Protein AF-A0A7Y8K2C9-F1 (afdb_monomer_lite)

Structure (mmCIF, N/CA/C/O backbone):
data_AF-A0A7Y8K2C9-F1
#
_entry.id   AF-A0A7Y8K2C9-F1
#
loop_
_atom_site.group_PDB
_atom_site.id
_atom_site.type_symbol
_atom_site.label_atom_id
_atom_site.label_alt_id
_atom_site.label_comp_id
_atom_site.label_asym_id
_atom_site.label_entity_id
_atom_site.label_seq_id
_atom_site.pdbx_PDB_ins_code
_atom_site.Cartn_x
_atom_site.Cartn_y
_atom_site.Cartn_z
_atom_site.occupancy
_atom_site.B_iso_or_equiv
_atom_site.auth_seq_id
_atom_site.auth_comp_id
_atom_site.auth_asym_id
_atom_site.auth_atom_id
_atom_site.pdbx_PDB_model_num
ATOM 1 N N . MET A 1 1 ? -0.497 9.301 -1.792 1.00 84.75 1 MET A N 1
ATOM 2 C CA . MET A 1 1 ? -1.073 8.063 -1.241 1.00 84.75 1 MET A CA 1
ATOM 3 C C . MET A 1 1 ? -2.552 8.290 -0.995 1.00 84.75 1 MET A C 1
ATOM 5 O O . MET A 1 1 ? -2.892 9.382 -0.547 1.00 84.75 1 MET A O 1
ATOM 9 N N . THR A 1 2 ? -3.398 7.305 -1.290 1.00 91.25 2 THR A N 1
ATOM 10 C CA . THR A 1 2 ? -4.837 7.324 -0.973 1.00 91.25 2 THR A CA 1
ATOM 11 C C . THR A 1 2 ? -5.220 6.086 -0.164 1.00 91.25 2 THR A C 1
ATOM 13 O O . THR A 1 2 ? -4.570 5.045 -0.277 1.00 91.25 2 THR A O 1
ATOM 16 N N . LEU A 1 3 ? -6.239 6.230 0.688 1.00 91.88 3 LEU A N 1
ATOM 17 C CA . LEU A 1 3 ? -6.934 5.130 1.358 1.00 91.88 3 LEU A CA 1
ATOM 18 C C . LEU A 1 3 ? -8.400 5.204 0.955 1.00 91.88 3 LEU A C 1
ATOM 20 O O . LEU A 1 3 ? -9.100 6.139 1.348 1.00 91.88 3 LEU A O 1
ATOM 24 N N . ASP A 1 4 ? -8.856 4.197 0.231 1.00 94.50 4 ASP A N 1
ATOM 25 C CA . ASP A 1 4 ? -10.211 4.099 -0.285 1.00 94.50 4 ASP A CA 1
ATOM 26 C C . ASP A 1 4 ? -10.893 2.890 0.361 1.00 94.50 4 ASP A C 1
ATOM 28 O O . ASP A 1 4 ? -10.387 1.767 0.321 1.00 94.50 4 ASP A O 1
ATOM 32 N N . ARG A 1 5 ? -12.030 3.114 1.028 1.00 93.69 5 ARG A N 1
ATOM 33 C CA . ARG A 1 5 ? -12.755 2.036 1.709 1.00 93.69 5 ARG A CA 1
ATOM 34 C C . ARG A 1 5 ? -13.647 1.292 0.718 1.00 93.69 5 ARG A C 1
ATOM 36 O O . ARG A 1 5 ? -14.621 1.850 0.219 1.00 93.69 5 ARG A O 1
ATOM 43 N N . GLU A 1 6 ? -13.361 0.013 0.503 1.00 93.50 6 GLU A N 1
ATOM 44 C CA . GLU A 1 6 ? -14.103 -0.900 -0.371 1.00 93.50 6 GLU A CA 1
ATOM 45 C C . GLU A 1 6 ? -14.855 -1.930 0.490 1.00 93.50 6 GLU A C 1
ATOM 47 O O . GLU A 1 6 ? -14.465 -3.088 0.633 1.00 93.50 6 GLU A O 1
ATOM 52 N N . GLY A 1 7 ? -15.938 -1.488 1.134 1.00 91.81 7 GLY A N 1
ATOM 53 C CA . GLY A 1 7 ? -16.699 -2.321 2.070 1.00 91.81 7 GLY A CA 1
ATOM 54 C C . GLY A 1 7 ? -15.936 -2.586 3.374 1.00 91.81 7 GLY A C 1
ATOM 55 O O . GLY A 1 7 ? -15.728 -1.669 4.178 1.00 91.81 7 GLY A O 1
ATOM 56 N N . GLU A 1 8 ? -15.561 -3.847 3.603 1.00 91.31 8 GLU A N 1
ATOM 57 C CA . GLU A 1 8 ? -14.818 -4.293 4.797 1.00 91.31 8 GLU A CA 1
ATOM 58 C C . GLU A 1 8 ? -13.294 -4.212 4.636 1.00 91.31 8 GLU A C 1
ATOM 60 O O . GLU A 1 8 ? -12.562 -4.340 5.617 1.00 91.31 8 GLU A O 1
ATOM 65 N N . VAL A 1 9 ? -12.809 -3.974 3.416 1.00 96.62 9 VAL A N 1
ATOM 66 C CA . VAL A 1 9 ? -11.382 -3.822 3.125 1.00 96.62 9 VAL A CA 1
ATOM 67 C C . VAL A 1 9 ? -11.053 -2.395 2.709 1.00 96.62 9 VAL A C 1
ATOM 69 O O . VAL A 1 9 ? -11.911 -1.616 2.294 1.00 96.62 9 VAL A O 1
ATOM 72 N N . TRP A 1 10 ? -9.779 -2.058 2.825 1.00 97.25 10 TRP A N 1
ATOM 73 C CA . TRP A 1 10 ? -9.198 -0.819 2.347 1.00 97.25 10 TRP A CA 1
ATOM 74 C C . TRP A 1 10 ? -8.337 -1.107 1.131 1.00 97.25 10 TRP A C 1
ATOM 76 O O . TRP A 1 10 ? -7.470 -1.980 1.190 1.00 97.25 10 TRP A O 1
ATOM 86 N N . ARG A 1 11 ? -8.543 -0.342 0.061 1.00 96.94 11 ARG A N 1
ATOM 87 C CA . ARG A 1 11 ? -7.573 -0.195 -1.018 1.00 96.94 11 ARG A CA 1
ATOM 88 C C . ARG A 1 11 ? -6.635 0.946 -0.668 1.00 96.94 11 ARG A C 1
ATOM 90 O O . ARG A 1 11 ? -7.067 2.050 -0.343 1.00 96.94 11 ARG A O 1
ATOM 97 N N . VAL A 1 12 ? -5.345 0.666 -0.729 1.00 94.88 12 VAL A N 1
ATOM 98 C CA . VAL A 1 12 ? -4.287 1.632 -0.480 1.00 94.88 12 VAL A CA 1
ATOM 99 C C . VAL A 1 12 ? -3.482 1.795 -1.756 1.00 94.88 12 VAL A C 1
ATOM 101 O O . VAL A 1 12 ? -2.939 0.817 -2.273 1.00 94.88 12 VAL A O 1
ATOM 104 N N . THR A 1 13 ? -3.394 3.030 -2.241 1.00 94.00 13 THR A N 1
ATOM 105 C CA . THR A 1 13 ? -2.636 3.363 -3.450 1.00 94.00 13 THR A CA 1
ATOM 106 C C . THR A 1 13 ? -1.445 4.234 -3.086 1.00 94.00 13 THR A C 1
ATOM 108 O O . THR A 1 13 ? -1.592 5.333 -2.535 1.00 94.00 13 THR A O 1
ATOM 111 N N . PHE A 1 14 ? -0.250 3.764 -3.419 1.00 90.62 14 PHE A N 1
ATOM 112 C CA . PHE A 1 14 ? 1.006 4.481 -3.250 1.00 90.62 14 PHE A CA 1
ATOM 113 C C . PHE A 1 14 ? 1.498 4.960 -4.605 1.00 90.62 14 PHE A C 1
ATOM 115 O O . PHE A 1 14 ? 1.502 4.207 -5.568 1.00 90.62 14 PHE A O 1
ATOM 122 N N . ARG A 1 15 ? 1.948 6.212 -4.661 1.00 87.12 15 ARG A N 1
ATOM 123 C CA . ARG A 1 15 ? 2.703 6.743 -5.794 1.00 87.12 15 ARG A CA 1
ATOM 124 C C . ARG A 1 15 ? 4.118 6.988 -5.291 1.00 87.12 15 ARG A C 1
ATOM 126 O O . ARG A 1 15 ? 4.299 7.828 -4.409 1.00 87.12 15 ARG A O 1
ATOM 133 N N . ALA A 1 16 ? 5.061 6.190 -5.776 1.00 75.94 16 ALA A N 1
ATOM 134 C CA . ALA A 1 16 ? 6.460 6.205 -5.376 1.00 75.94 16 ALA A CA 1
ATOM 135 C C . ALA A 1 16 ? 7.301 6.893 -6.460 1.00 75.94 16 ALA A C 1
ATOM 137 O O . ALA A 1 16 ? 7.075 6.697 -7.654 1.00 75.94 16 ALA A O 1
ATOM 138 N N . GLY A 1 17 ? 8.267 7.705 -6.036 1.00 65.75 17 GLY A N 1
ATOM 139 C CA . GLY A 1 17 ? 9.307 8.270 -6.896 1.00 65.75 17 GLY A CA 1
ATOM 140 C C . GLY A 1 17 ? 10.683 7.764 -6.469 1.00 65.75 17 GLY A C 1
ATOM 141 O O . GLY A 1 17 ? 10.847 7.228 -5.369 1.00 65.75 17 GLY A O 1
ATOM 142 N N . GLY A 1 18 ? 11.678 7.911 -7.342 1.00 57.44 18 GLY A N 1
ATOM 143 C CA . GLY A 1 18 ? 13.077 7.748 -6.949 1.00 57.44 18 GLY A CA 1
ATOM 144 C C . GLY A 1 18 ? 13.517 8.857 -5.984 1.00 57.44 18 GLY A C 1
ATOM 145 O O . GLY A 1 18 ? 13.084 10.004 -6.090 1.00 57.44 18 GLY A O 1
ATOM 146 N N . VAL A 1 19 ? 14.399 8.535 -5.035 1.00 56.41 19 VAL A N 1
ATOM 147 C CA . VAL A 1 19 ? 14.977 9.522 -4.106 1.00 56.41 19 VAL A CA 1
ATOM 148 C C . VAL A 1 19 ? 15.872 10.509 -4.883 1.00 56.41 19 VAL A C 1
ATOM 150 O O . VAL A 1 19 ? 16.691 10.063 -5.690 1.00 56.41 19 VAL A O 1
ATOM 153 N N . PRO A 1 20 ? 15.793 11.835 -4.621 1.00 49.81 20 PRO A N 1
ATOM 154 C CA . PRO A 1 20 ? 15.105 12.475 -3.498 1.00 49.81 20 PRO A CA 1
ATOM 155 C C . PRO A 1 20 ? 13.617 12.772 -3.731 1.00 49.81 20 PRO A C 1
ATOM 157 O O . PRO A 1 20 ? 13.221 13.397 -4.714 1.00 49.81 20 PRO A O 1
ATOM 160 N N . ASN A 1 21 ? 12.806 12.404 -2.736 1.00 46.97 21 ASN A N 1
ATOM 161 C CA . ASN A 1 21 ? 11.387 12.734 -2.657 1.00 46.97 21 ASN A CA 1
ATOM 162 C C . ASN A 1 21 ? 11.215 14.216 -2.275 1.00 46.97 21 ASN A C 1
ATOM 164 O O . ASN A 1 21 ? 11.513 14.618 -1.150 1.00 46.97 21 ASN A O 1
ATOM 168 N N . GLY A 1 22 ? 10.739 15.037 -3.212 1.00 43.16 22 GLY A N 1
ATOM 169 C CA . GLY A 1 22 ? 10.341 16.428 -2.997 1.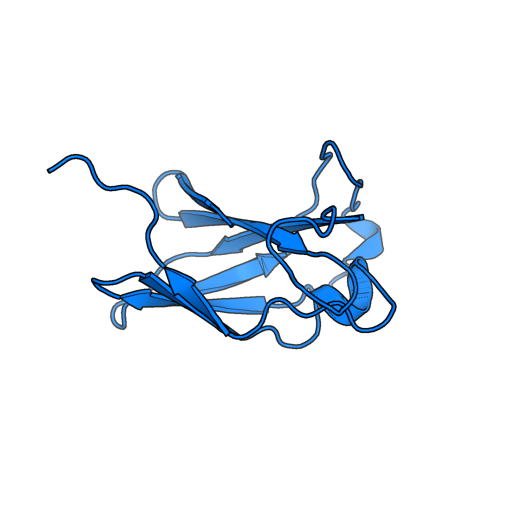00 43.16 22 GLY A CA 1
ATOM 170 C C . GLY A 1 22 ? 8.997 16.730 -3.673 1.00 43.16 22 GLY A C 1
ATOM 171 O O . GLY A 1 22 ? 8.524 15.931 -4.476 1.00 43.16 22 GLY A O 1
ATOM 172 N N . PRO A 1 23 ? 8.370 17.891 -3.407 1.00 38.97 23 PRO A N 1
ATOM 173 C CA . PRO A 1 23 ? 7.059 18.258 -3.967 1.00 38.97 23 PRO A CA 1
ATOM 174 C C . PRO A 1 23 ? 7.039 18.406 -5.502 1.00 38.97 23 PRO A C 1
ATOM 176 O O . PRO A 1 23 ? 5.974 18.601 -6.079 1.00 38.97 23 PRO A O 1
ATOM 179 N N . ALA A 1 24 ? 8.205 18.327 -6.152 1.00 42.31 24 ALA A N 1
ATOM 180 C CA . ALA A 1 24 ? 8.381 18.392 -7.600 1.00 42.31 24 ALA A CA 1
ATOM 181 C C . ALA A 1 24 ? 8.939 17.090 -8.211 1.00 42.31 24 ALA A C 1
ATOM 183 O O . ALA A 1 24 ? 9.195 17.057 -9.413 1.00 42.31 24 ALA A O 1
ATOM 184 N N . THR A 1 25 ? 9.148 16.033 -7.418 1.00 50.12 25 THR A N 1
ATOM 185 C CA . THR A 1 25 ? 9.606 14.738 -7.938 1.00 50.12 25 THR A CA 1
ATOM 186 C C . THR A 1 25 ? 8.408 14.005 -8.532 1.00 50.12 25 THR A C 1
ATOM 188 O O . THR A 1 25 ? 7.419 13.768 -7.836 1.00 50.12 25 THR A O 1
ATOM 191 N N . ALA A 1 26 ? 8.473 13.685 -9.826 1.00 52.69 26 ALA A N 1
ATOM 192 C CA . ALA A 1 26 ? 7.461 12.859 -10.467 1.00 52.69 26 ALA A CA 1
ATOM 193 C C . ALA A 1 26 ? 7.444 11.483 -9.790 1.00 52.69 26 ALA A C 1
ATOM 195 O O . ALA A 1 26 ? 8.491 10.897 -9.523 1.00 52.69 26 ALA A O 1
ATOM 196 N N . ALA A 1 27 ? 6.252 10.992 -9.462 1.00 66.25 27 ALA A N 1
ATOM 197 C CA . ALA A 1 27 ? 6.118 9.591 -9.115 1.00 66.25 27 ALA A CA 1
ATOM 198 C C . ALA A 1 27 ? 6.288 8.788 -10.404 1.00 66.25 27 ALA A C 1
ATOM 200 O O . ALA A 1 27 ? 5.517 8.977 -11.344 1.00 66.25 27 ALA A O 1
ATOM 201 N N . ASP A 1 28 ? 7.287 7.916 -10.436 1.00 75.31 28 ASP A N 1
ATOM 202 C CA . ASP A 1 28 ? 7.590 7.077 -11.597 1.00 75.31 28 ASP A CA 1
ATOM 203 C C . ASP A 1 28 ? 6.900 5.705 -11.494 1.00 75.31 28 ASP A C 1
ATOM 205 O O . ASP A 1 28 ? 6.969 4.899 -12.419 1.00 75.31 28 ASP A O 1
ATOM 209 N N . CYS A 1 29 ? 6.240 5.422 -10.364 1.00 84.94 29 CYS A N 1
ATOM 210 C CA . CYS A 1 29 ? 5.623 4.134 -10.080 1.00 84.94 29 CYS A CA 1
ATOM 211 C C . CYS A 1 29 ? 4.386 4.257 -9.181 1.00 84.94 29 CYS A C 1
ATOM 213 O O . CYS A 1 29 ? 4.309 5.105 -8.287 1.00 84.94 29 CYS A O 1
ATOM 215 N N . GLU A 1 30 ? 3.432 3.358 -9.387 1.00 90.75 30 GLU A N 1
ATOM 216 C CA . GLU A 1 30 ? 2.276 3.124 -8.536 1.00 90.75 30 GLU A CA 1
ATOM 217 C C . GLU A 1 30 ? 2.336 1.719 -7.915 1.00 90.75 30 GLU A C 1
ATOM 219 O O . GLU A 1 30 ? 2.833 0.764 -8.517 1.00 90.75 30 GLU A O 1
ATOM 224 N N . LEU A 1 31 ? 1.812 1.593 -6.695 1.00 92.81 31 LEU A N 1
ATOM 225 C CA . LEU A 1 31 ? 1.521 0.322 -6.040 1.00 92.81 31 LEU A CA 1
ATOM 226 C C . LEU A 1 31 ? 0.104 0.359 -5.490 1.00 92.81 31 LEU A C 1
ATOM 228 O O . LEU A 1 31 ? -0.287 1.334 -4.848 1.00 92.81 31 LEU A O 1
ATOM 232 N N . GLN A 1 32 ? -0.633 -0.730 -5.680 1.00 95.25 32 GLN A N 1
ATOM 233 C CA . GLN A 1 32 ? -1.950 -0.915 -5.087 1.00 95.25 32 GLN A CA 1
ATOM 234 C C . GLN A 1 32 ? -1.951 -2.145 -4.189 1.00 95.25 32 GLN A C 1
ATOM 236 O O . GLN A 1 32 ? -1.502 -3.225 -4.579 1.00 95.25 32 GLN A O 1
ATOM 241 N N . ALA A 1 33 ? -2.469 -1.980 -2.978 1.00 96.44 33 ALA A N 1
ATOM 242 C CA . ALA A 1 33 ? -2.578 -3.045 -1.996 1.00 96.44 33 ALA A CA 1
ATOM 243 C C . ALA A 1 33 ? -3.955 -3.027 -1.329 1.00 96.44 33 ALA A C 1
ATOM 245 O O . ALA A 1 33 ? -4.574 -1.973 -1.197 1.00 96.44 33 ALA A O 1
ATOM 246 N N . VAL A 1 34 ? -4.441 -4.195 -0.913 1.00 97.06 34 VAL A N 1
ATOM 247 C CA . VAL A 1 34 ? -5.755 -4.348 -0.278 1.00 97.06 34 VAL A CA 1
ATOM 248 C C . VAL A 1 34 ? -5.630 -5.132 1.022 1.00 97.06 34 VAL A C 1
ATOM 250 O O . VAL A 1 34 ? -4.933 -6.146 1.077 1.00 97.06 34 VAL A O 1
ATOM 253 N N . GLY A 1 35 ? -6.311 -4.678 2.073 1.00 97.12 35 GLY A N 1
ATOM 254 C CA . GLY A 1 35 ? -6.343 -5.375 3.359 1.00 97.12 35 GLY A CA 1
ATOM 255 C C . GLY A 1 35 ? -7.476 -4.915 4.268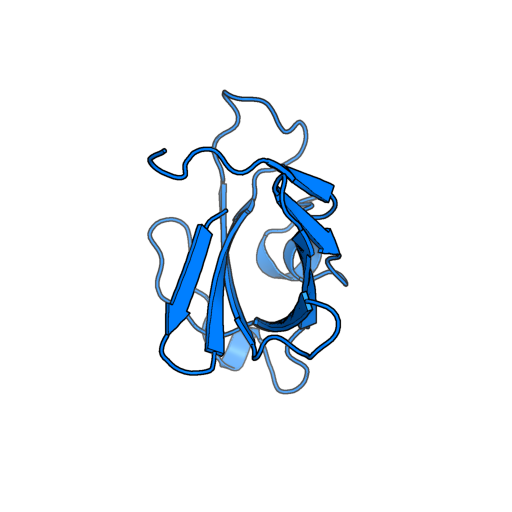 1.00 97.12 35 GLY A C 1
ATOM 256 O O . GLY A 1 35 ? -8.005 -3.817 4.118 1.00 97.12 35 GLY A O 1
ATOM 257 N N . SER A 1 36 ? -7.855 -5.760 5.224 1.00 96.44 36 SER A N 1
ATOM 258 C CA . SER A 1 36 ? -8.753 -5.383 6.319 1.00 96.44 36 SER A CA 1
ATOM 259 C C . SER A 1 36 ? -7.999 -4.577 7.377 1.00 96.44 36 SER A C 1
ATOM 261 O O . SER A 1 36 ? -6.826 -4.849 7.637 1.00 96.44 36 SER A O 1
ATOM 263 N N . GLN A 1 37 ? -8.686 -3.625 8.009 1.00 96.81 37 GLN A N 1
ATOM 264 C CA . GLN A 1 37 ? -8.191 -2.942 9.206 1.00 96.81 37 GLN A CA 1
ATOM 265 C C . GLN A 1 37 ? -8.532 -3.772 10.444 1.00 96.81 37 GLN A C 1
ATOM 267 O O . GLN A 1 37 ? -9.669 -4.228 10.581 1.00 96.81 37 GLN A O 1
ATOM 272 N N . ASP A 1 38 ? -7.561 -3.973 11.327 1.00 95.81 38 ASP A N 1
ATOM 273 C CA . ASP A 1 38 ? -7.760 -4.659 12.601 1.00 95.81 38 ASP A CA 1
ATOM 274 C C . ASP A 1 38 ? -8.214 -3.707 13.726 1.00 95.81 38 ASP A C 1
ATOM 276 O O . ASP A 1 38 ? -8.438 -2.511 13.526 1.00 95.81 38 ASP A O 1
ATOM 280 N N . SER A 1 39 ? -8.383 -4.255 14.933 1.00 94.62 39 SER A N 1
ATOM 281 C CA . SER A 1 39 ? -8.785 -3.495 16.123 1.00 94.62 39 SER A CA 1
ATOM 282 C C . SER A 1 39 ? -7.707 -2.550 16.666 1.00 94.62 39 SER A C 1
ATOM 284 O O . SER A 1 39 ? -7.995 -1.789 17.585 1.00 94.62 39 SER A O 1
ATOM 286 N N . GLU A 1 40 ? -6.478 -2.621 16.151 1.00 94.25 40 GLU A N 1
ATOM 287 C CA . GLU A 1 40 ? -5.348 -1.757 16.516 1.00 94.25 40 GLU A CA 1
ATOM 288 C C . GLU A 1 40 ? -5.101 -0.665 15.459 1.00 94.25 40 GLU A C 1
ATOM 290 O O . GLU A 1 40 ? -4.042 -0.032 15.439 1.00 94.25 40 GLU A O 1
ATOM 295 N N . ASP A 1 41 ? -6.080 -0.444 14.575 1.00 95.25 41 ASP A N 1
ATOM 296 C CA . ASP A 1 41 ? -6.024 0.495 13.459 1.00 95.25 41 ASP A CA 1
ATOM 297 C C . ASP A 1 41 ? -4.900 0.200 12.451 1.00 95.25 41 ASP A C 1
ATOM 299 O O . ASP A 1 41 ? -4.415 1.099 11.758 1.00 95.25 41 ASP A O 1
ATOM 303 N N . VAL A 1 42 ? -4.485 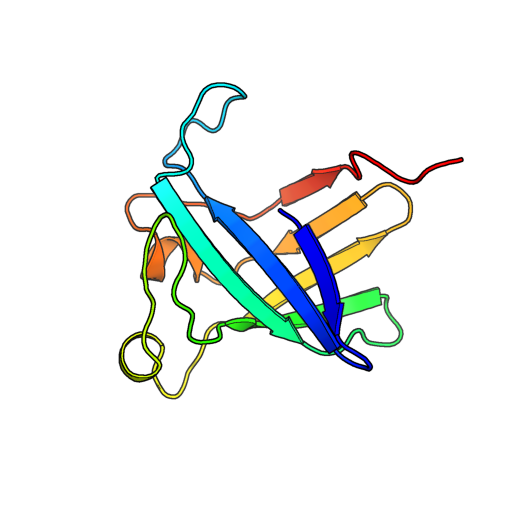-1.065 12.326 1.00 97.00 42 VAL A N 1
ATOM 304 C CA . VAL A 1 42 ? -3.492 -1.501 11.340 1.00 97.00 42 VAL A CA 1
ATOM 305 C C . VAL A 1 42 ? -4.175 -2.206 10.173 1.00 97.00 42 VAL A C 1
ATOM 307 O O . VAL A 1 42 ? -4.954 -3.142 10.333 1.00 97.00 42 VAL A O 1
ATOM 310 N N . ILE A 1 43 ? -3.856 -1.761 8.960 1.00 97.38 43 ILE A N 1
ATOM 311 C CA . ILE A 1 43 ? -4.234 -2.417 7.711 1.00 97.38 43 ILE A CA 1
ATOM 312 C C . ILE A 1 43 ? -3.028 -3.223 7.232 1.00 97.38 43 ILE A C 1
ATOM 314 O O . ILE A 1 43 ? -2.009 -2.658 6.830 1.00 97.38 43 ILE A O 1
ATOM 318 N N . ALA A 1 44 ? -3.148 -4.549 7.245 1.00 96.19 44 ALA A N 1
ATOM 319 C CA . ALA A 1 44 ? -2.190 -5.441 6.599 1.00 96.19 44 ALA A CA 1
ATOM 320 C C . ALA A 1 44 ? -2.542 -5.563 5.106 1.00 96.19 44 ALA A C 1
ATOM 322 O O . ALA A 1 44 ? -3.241 -6.491 4.694 1.00 96.19 44 ALA A O 1
ATOM 323 N N . ALA A 1 45 ? -2.108 -4.591 4.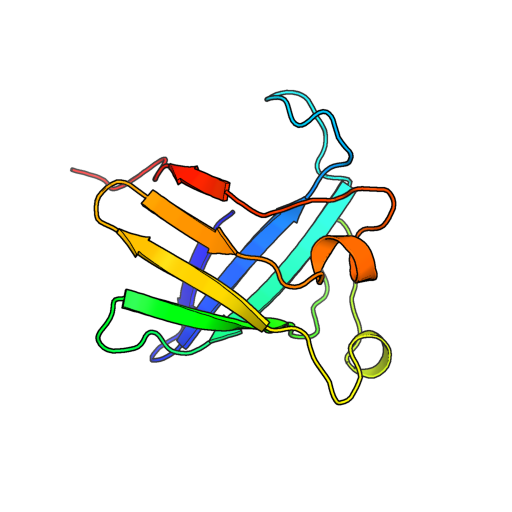300 1.00 96.75 45 ALA A N 1
ATOM 324 C CA . ALA A 1 45 ? -2.474 -4.493 2.892 1.00 96.75 45 ALA A CA 1
ATOM 325 C C . ALA A 1 45 ? -1.544 -5.345 2.020 1.00 96.75 45 ALA A C 1
ATOM 327 O O . ALA A 1 45 ? -0.339 -5.112 1.955 1.00 96.75 45 ALA A O 1
ATOM 328 N N . ARG A 1 46 ? -2.098 -6.334 1.320 1.00 95.88 46 ARG A N 1
ATOM 329 C CA . ARG A 1 46 ? -1.351 -7.186 0.390 1.00 95.88 46 ARG A CA 1
ATOM 330 C C . ARG A 1 46 ? -1.385 -6.590 -1.008 1.00 95.88 46 ARG A C 1
ATOM 332 O O . ARG A 1 46 ? -2.450 -6.169 -1.453 1.00 95.88 46 ARG A O 1
ATOM 339 N N . LEU A 1 47 ? -0.246 -6.581 -1.699 1.00 95.06 47 LEU A N 1
ATOM 340 C CA . LEU A 1 47 ? -0.176 -6.090 -3.075 1.00 95.06 47 LEU A CA 1
ATOM 341 C C . LEU A 1 47 ? -1.147 -6.867 -3.985 1.00 95.06 47 LEU A C 1
ATOM 343 O O . LEU A 1 47 ? -1.217 -8.097 -3.916 1.00 95.06 47 LEU A O 1
ATOM 347 N N . VAL A 1 48 ? -1.879 -6.149 -4.834 1.00 95.56 48 VAL A N 1
ATOM 348 C CA . VAL A 1 48 ? -2.833 -6.715 -5.797 1.00 95.56 48 VAL A CA 1
ATOM 349 C C . VAL A 1 48 ? -2.454 -6.315 -7.222 1.00 95.56 48 VAL A C 1
ATOM 351 O O . VAL A 1 48 ? -1.842 -5.264 -7.413 1.00 95.56 48 VAL A O 1
ATOM 354 N N . PRO A 1 49 ? -2.800 -7.129 -8.234 1.00 95.38 49 PRO A N 1
ATOM 355 C CA . PRO A 1 49 ? -2.596 -6.738 -9.621 1.00 95.38 49 PRO A CA 1
ATOM 356 C C . PRO A 1 49 ? -3.469 -5.534 -9.978 1.00 95.38 49 PRO A C 1
ATOM 358 O O . PRO A 1 49 ? -4.601 -5.415 -9.499 1.00 95.38 49 PRO A O 1
ATOM 361 N N . PHE A 1 50 ? -2.948 -4.659 -10.832 1.00 94.44 50 PHE A N 1
ATOM 362 C CA . PHE A 1 50 ? -3.653 -3.465 -11.288 1.00 94.44 50 PHE A CA 1
ATOM 363 C C . PHE A 1 50 ? -3.093 -2.960 -12.625 1.00 94.44 50 PHE A C 1
ATOM 365 O O . PHE A 1 50 ? -1.938 -3.221 -12.972 1.00 94.44 50 PHE A O 1
ATOM 372 N N . GLU A 1 51 ? -3.918 -2.194 -13.336 1.00 93.75 51 GLU A N 1
ATOM 373 C CA . GLU A 1 51 ? -3.539 -1.390 -14.499 1.00 93.75 51 GLU A CA 1
ATOM 374 C C . GLU A 1 51 ? -3.681 0.085 -14.109 1.00 93.75 51 GLU A C 1
ATOM 376 O O . GLU A 1 51 ? -4.796 0.582 -13.941 1.00 93.75 51 GLU A O 1
ATOM 381 N N . GLY A 1 52 ? -2.556 0.762 -13.877 1.00 87.50 52 GLY A N 1
ATOM 382 C CA . GLY A 1 52 ? -2.515 2.168 -13.479 1.00 87.50 52 GLY A CA 1
ATOM 383 C C . GLY A 1 52 ? -1.942 3.060 -14.577 1.00 87.50 52 GLY A C 1
ATOM 384 O O . GLY A 1 52 ? -1.449 2.594 -15.602 1.00 87.50 52 GLY A O 1
ATOM 385 N N . GLU A 1 53 ? -1.975 4.372 -14.344 1.00 86.12 53 GLU A N 1
ATOM 386 C CA . GLU A 1 53 ? -1.467 5.367 -15.301 1.00 86.12 53 GLU A CA 1
ATOM 387 C C . GLU A 1 53 ? 0.065 5.322 -15.457 1.00 86.12 53 GLU A C 1
ATOM 389 O O . GLU A 1 53 ? 0.583 5.666 -16.517 1.00 86.12 53 GLU A O 1
ATOM 394 N N . LEU A 1 54 ? 0.785 4.923 -14.400 1.00 85.19 54 LEU A N 1
ATOM 395 C CA . LEU A 1 54 ? 2.255 4.940 -14.338 1.00 85.19 54 LEU A CA 1
ATOM 396 C C . LEU A 1 54 ? 2.883 3.587 -14.702 1.00 85.19 54 LEU A C 1
ATOM 398 O O . LEU A 1 54 ? 3.940 3.535 -15.326 1.00 85.19 54 LEU A O 1
ATOM 402 N N . ASN A 1 55 ? 2.238 2.489 -14.316 1.00 87.00 55 ASN A N 1
ATOM 403 C CA . ASN A 1 55 ? 2.707 1.125 -14.528 1.00 87.00 55 ASN A CA 1
ATOM 404 C C . ASN A 1 55 ? 1.541 0.134 -14.419 1.00 87.00 55 ASN A C 1
ATOM 406 O O . ASN A 1 55 ? 0.454 0.444 -13.935 1.00 87.00 55 ASN A O 1
ATOM 410 N N . THR A 1 56 ? 1.793 -1.087 -14.875 1.00 90.56 56 THR A N 1
ATOM 411 C CA . THR A 1 56 ? 0.902 -2.237 -14.713 1.00 90.56 56 THR A CA 1
ATOM 412 C C . THR A 1 56 ? 1.665 -3.317 -13.962 1.00 90.56 56 THR A C 1
ATOM 414 O O . THR A 1 56 ? 2.832 -3.562 -14.270 1.00 90.56 56 THR A O 1
ATOM 417 N N . ILE A 1 57 ? 1.016 -3.957 -12.991 1.00 91.31 57 ILE A N 1
ATOM 418 C CA . ILE A 1 57 ? 1.558 -5.124 -12.289 1.00 91.31 57 ILE A CA 1
ATOM 419 C C . ILE A 1 57 ? 0.572 -6.271 -12.473 1.00 91.31 57 ILE A C 1
ATOM 421 O O . ILE A 1 57 ? -0.565 -6.203 -12.000 1.00 91.31 57 ILE A O 1
ATOM 425 N N . ALA A 1 58 ? 0.999 -7.337 -13.150 1.00 92.38 58 ALA A N 1
ATOM 426 C CA . ALA A 1 58 ? 0.182 -8.526 -13.326 1.00 92.38 58 ALA A CA 1
ATOM 427 C C . ALA A 1 58 ? 0.326 -9.473 -12.127 1.00 92.38 58 ALA A C 1
ATOM 429 O O . ALA A 1 58 ? 1.328 -9.477 -11.411 1.00 92.38 58 ALA A O 1
ATOM 430 N N . ALA A 1 59 ? -0.657 -10.356 -11.932 1.00 91.81 59 ALA A N 1
ATOM 431 C CA . ALA A 1 59 ? -0.624 -11.335 -10.841 1.00 91.81 59 ALA A CA 1
ATOM 432 C C . ALA A 1 59 ? 0.629 -12.237 -10.893 1.00 91.81 59 ALA A C 1
ATOM 434 O O . ALA A 1 59 ? 1.154 -12.634 -9.853 1.00 91.81 59 ALA A O 1
ATOM 435 N N . GLY A 1 60 ? 1.129 -12.522 -12.103 1.00 89.56 60 GLY A N 1
ATOM 436 C CA . GLY A 1 60 ? 2.356 -13.291 -12.316 1.00 89.56 60 GLY A CA 1
ATOM 437 C C . GLY A 1 60 ? 3.623 -12.593 -11.811 1.00 89.56 60 GLY A C 1
ATOM 438 O O . GLY A 1 60 ? 4.525 -13.277 -11.336 1.00 89.56 60 GLY A O 1
ATOM 439 N N . ASP A 1 61 ? 3.670 -11.258 -11.844 1.00 88.50 61 ASP A N 1
ATOM 440 C CA . ASP A 1 61 ? 4.825 -10.474 -11.382 1.00 88.50 61 ASP A CA 1
ATOM 441 C C . ASP A 1 61 ? 4.906 -10.446 -9.848 1.00 88.50 61 ASP A C 1
ATOM 443 O O . ASP A 1 61 ? 5.988 -10.478 -9.248 1.00 88.50 61 ASP A O 1
ATOM 447 N N . ILE A 1 62 ? 3.737 -10.429 -9.199 1.00 91.69 62 ILE A N 1
ATOM 448 C CA . ILE A 1 62 ? 3.606 -10.468 -7.739 1.00 91.69 62 ILE A CA 1
ATOM 449 C C . ILE A 1 62 ? 4.045 -11.837 -7.208 1.00 91.69 62 ILE A C 1
ATOM 451 O O . ILE A 1 62 ? 4.873 -11.923 -6.292 1.00 91.69 62 ILE A O 1
ATOM 455 N N . GLY A 1 63 ? 3.536 -12.904 -7.825 1.00 89.69 63 GLY A N 1
ATOM 456 C CA . GLY A 1 63 ? 3.759 -14.279 -7.389 1.00 89.69 63 GLY A CA 1
ATOM 457 C C . GLY A 1 63 ? 2.946 -14.657 -6.144 1.00 89.69 63 GLY A C 1
ATOM 458 O O . GLY A 1 63 ? 2.136 -13.880 -5.640 1.00 89.69 63 GLY A O 1
ATOM 459 N N . ALA A 1 64 ? 3.151 -15.883 -5.653 1.00 86.69 64 ALA A N 1
ATOM 460 C CA . ALA A 1 64 ? 2.406 -16.425 -4.510 1.00 86.69 64 ALA A CA 1
ATOM 461 C C . ALA A 1 64 ? 2.715 -15.692 -3.190 1.00 86.69 64 ALA A C 1
ATOM 463 O O . ALA A 1 64 ? 1.831 -15.518 -2.351 1.00 86.69 64 ALA A O 1
ATOM 464 N N . ASP A 1 65 ? 3.947 -15.205 -3.045 1.00 87.12 65 ASP A N 1
ATOM 465 C CA . ASP A 1 65 ? 4.420 -14.476 -1.870 1.00 87.12 65 ASP A CA 1
ATOM 466 C C . ASP A 1 65 ? 4.302 -12.965 -2.095 1.00 87.12 65 ASP A C 1
ATOM 468 O O . ASP A 1 65 ? 5.292 -12.233 -2.193 1.00 87.12 65 ASP A O 1
ATOM 472 N N . ALA A 1 66 ? 3.060 -12.499 -2.230 1.00 88.56 66 ALA A N 1
ATOM 473 C CA . ALA A 1 66 ? 2.764 -11.082 -2.390 1.00 88.56 66 ALA A CA 1
ATOM 474 C C . ALA A 1 66 ? 3.215 -10.296 -1.144 1.00 88.56 66 ALA A C 1
ATOM 476 O O . ALA A 1 66 ? 2.754 -10.627 -0.043 1.00 88.56 66 ALA A O 1
ATOM 477 N N . PRO A 1 67 ? 4.055 -9.251 -1.283 1.00 90.69 67 PRO A N 1
ATOM 478 C CA . PRO A 1 67 ? 4.448 -8.420 -0.153 1.00 90.69 67 PRO A CA 1
ATOM 479 C C . PRO A 1 67 ? 3.245 -7.802 0.559 1.00 90.69 67 PRO A C 1
ATOM 481 O O . PRO A 1 67 ? 2.214 -7.504 -0.054 1.00 90.69 67 PRO A O 1
ATOM 484 N N . VAL A 1 68 ? 3.398 -7.622 1.868 1.00 94.12 68 VAL A N 1
ATOM 485 C CA . VAL A 1 68 ? 2.412 -6.970 2.727 1.00 94.12 68 VAL A CA 1
ATOM 486 C C . VAL A 1 68 ? 2.992 -5.639 3.178 1.00 94.12 68 VAL A C 1
ATOM 488 O O . VAL A 1 68 ? 4.104 -5.591 3.697 1.00 94.12 68 VAL A O 1
ATOM 491 N N . ILE A 1 69 ? 2.220 -4.579 2.982 1.00 95.12 69 ILE A N 1
ATOM 492 C CA . ILE A 1 69 ? 2.511 -3.229 3.446 1.00 95.12 69 ILE A CA 1
ATOM 493 C C . ILE A 1 69 ? 1.646 -2.997 4.682 1.00 95.12 69 ILE A C 1
ATOM 495 O O . ILE A 1 69 ? 0.423 -3.162 4.632 1.00 95.12 69 ILE A O 1
ATOM 499 N N . GLN A 1 70 ? 2.268 -2.639 5.802 1.00 97.06 70 GLN A N 1
ATOM 500 C CA . GLN A 1 70 ? 1.531 -2.306 7.017 1.00 97.06 70 GLN A CA 1
ATOM 501 C C . GLN A 1 70 ? 1.195 -0.820 7.014 1.00 97.06 70 GLN A C 1
ATOM 503 O O . GLN A 1 70 ? 2.081 0.024 6.901 1.00 97.06 70 GLN A O 1
ATOM 508 N N . VAL A 1 71 ? -0.086 -0.497 7.171 1.00 96.31 71 VAL A N 1
ATOM 509 C CA . VAL A 1 71 ? -0.562 0.886 7.243 1.00 96.31 71 VAL A CA 1
ATOM 510 C C . VAL A 1 71 ? -1.272 1.084 8.570 1.00 96.31 71 VAL A C 1
ATOM 512 O O . VAL A 1 71 ? -2.389 0.614 8.756 1.00 96.31 71 VAL A O 1
ATOM 515 N N . ARG A 1 72 ? -0.627 1.779 9.506 1.00 96.44 72 ARG A N 1
ATOM 516 C CA . ARG A 1 72 ? -1.233 2.157 10.784 1.00 96.44 72 ARG A CA 1
ATOM 517 C C . ARG A 1 72 ? -1.948 3.489 10.635 1.00 96.44 72 ARG A C 1
ATOM 519 O O . ARG A 1 72 ? -1.314 4.507 10.347 1.00 96.44 72 ARG A O 1
ATOM 526 N N . VAL A 1 73 ? -3.252 3.487 10.859 1.00 93.75 73 VAL A N 1
ATOM 527 C CA . VAL A 1 73 ? -4.106 4.665 10.756 1.00 93.75 73 VAL A CA 1
ATOM 528 C C . VAL A 1 73 ? -4.147 5.396 12.093 1.00 93.75 73 VAL A C 1
ATOM 530 O O . VAL A 1 73 ? -4.342 4.800 13.143 1.00 93.75 73 VAL A O 1
ATOM 533 N N . GLY A 1 74 ? -3.945 6.710 12.057 1.00 91.25 74 GLY A N 1
ATOM 534 C CA . GLY A 1 74 ? -4.068 7.590 13.211 1.00 91.25 74 GLY A CA 1
ATOM 535 C C . GLY A 1 74 ? -4.927 8.824 12.908 1.00 91.25 74 GLY A C 1
ATOM 536 O O . GLY A 1 74 ? -5.359 9.038 11.766 1.00 91.25 74 GLY A O 1
ATOM 537 N N . PRO A 1 75 ? -5.169 9.673 13.921 1.00 87.94 75 PRO A N 1
ATOM 538 C CA . PRO A 1 75 ? -5.986 10.877 13.763 1.00 87.94 75 PRO A CA 1
ATOM 539 C C . PRO A 1 75 ? -5.372 11.879 12.771 1.00 87.94 75 PRO A C 1
ATOM 541 O O . PRO A 1 75 ? -6.072 12.410 11.914 1.00 87.94 75 PRO A O 1
ATOM 544 N N . GLU A 1 76 ? -4.053 12.071 12.827 1.00 86.62 76 GLU A N 1
ATOM 545 C CA . GLU A 1 76 ? -3.318 13.073 12.033 1.00 86.62 76 GLU A CA 1
ATOM 546 C C . GLU A 1 76 ? -2.893 12.576 10.636 1.00 86.62 76 GLU A C 1
ATOM 548 O O . GLU A 1 76 ? -2.455 13.347 9.776 1.00 86.62 76 GLU A O 1
ATOM 553 N N . GLY A 1 77 ? -2.974 11.269 10.389 1.00 89.88 77 GLY A N 1
ATOM 554 C CA . GLY A 1 77 ? -2.401 10.659 9.196 1.00 89.88 77 GLY A CA 1
ATOM 555 C C . GLY A 1 77 ? -2.192 9.164 9.353 1.00 89.88 77 GLY A C 1
ATOM 556 O O . GLY A 1 77 ? -2.836 8.522 10.179 1.00 89.88 77 GLY A O 1
ATOM 557 N N . VAL A 1 78 ? -1.286 8.615 8.556 1.00 92.94 78 VAL A N 1
ATOM 558 C CA . VAL A 1 78 ? -0.986 7.182 8.535 1.00 92.94 78 VAL A CA 1
ATOM 559 C C . VAL A 1 78 ? 0.520 6.951 8.558 1.00 92.94 78 VAL A C 1
ATOM 561 O O . VAL A 1 78 ? 1.278 7.691 7.930 1.00 92.94 78 VAL A O 1
ATOM 564 N N . PHE A 1 79 ? 0.950 5.927 9.290 1.00 93.38 79 PHE A N 1
ATOM 565 C CA . PHE A 1 79 ? 2.317 5.416 9.242 1.00 93.38 79 PHE A CA 1
ATOM 566 C C . PHE A 1 79 ? 2.352 4.187 8.350 1.00 93.38 79 PHE A C 1
ATOM 568 O O . PHE A 1 79 ? 1.579 3.252 8.547 1.00 93.38 79 PHE A O 1
ATOM 575 N N . VAL A 1 80 ? 3.251 4.204 7.380 1.00 94.25 80 VAL A N 1
ATOM 576 C CA . VAL A 1 80 ? 3.440 3.134 6.410 1.00 94.25 80 VAL A CA 1
ATOM 577 C C . VAL A 1 80 ? 4.757 2.457 6.719 1.00 94.25 80 VAL A C 1
ATOM 579 O O . VAL A 1 80 ? 5.769 3.134 6.911 1.00 94.25 80 VAL A O 1
ATOM 582 N N . HIS A 1 81 ? 4.713 1.132 6.769 1.00 93.44 81 HIS A N 1
ATOM 583 C CA . HIS A 1 81 ? 5.894 0.297 6.799 1.00 93.44 81 HIS A CA 1
ATOM 584 C C . HIS A 1 81 ? 5.885 -0.643 5.596 1.00 93.44 81 HIS A C 1
ATOM 586 O O . HIS A 1 81 ? 4.986 -1.486 5.474 1.00 93.44 81 HIS A O 1
ATOM 592 N N . ASP A 1 82 ? 6.865 -0.487 4.708 1.00 88.69 82 ASP A N 1
ATOM 593 C CA . ASP A 1 82 ? 7.024 -1.328 3.531 1.00 88.69 82 ASP A CA 1
ATOM 594 C C . ASP A 1 82 ? 8.128 -2.365 3.745 1.00 88.69 82 ASP A C 1
ATOM 596 O O . ASP A 1 82 ? 9.284 -2.071 4.022 1.00 88.69 82 ASP A O 1
ATOM 600 N N . SER A 1 83 ? 7.772 -3.637 3.584 1.00 83.00 83 SER A N 1
ATOM 601 C CA . SER A 1 83 ? 8.720 -4.752 3.676 1.00 83.00 83 SER A CA 1
ATOM 602 C C . SER A 1 83 ? 9.390 -5.063 2.327 1.00 83.00 83 SER A C 1
ATOM 604 O O . SER A 1 83 ? 9.716 -6.217 2.046 1.00 83.00 83 SER A O 1
ATOM 606 N N . GLY A 1 84 ? 9.589 -4.046 1.480 1.00 84.50 84 GLY A N 1
ATOM 607 C CA . GLY A 1 84 ? 10.321 -4.135 0.213 1.00 84.50 84 GLY A CA 1
ATOM 608 C C . GLY A 1 84 ? 9.462 -4.227 -1.053 1.00 84.50 84 GLY A C 1
ATOM 609 O O . GLY A 1 84 ? 9.989 -4.594 -2.107 1.00 84.50 84 GLY A O 1
ATOM 610 N N . ALA A 1 85 ? 8.167 -3.906 -0.995 1.00 89.12 85 ALA A N 1
ATOM 611 C CA . ALA A 1 85 ? 7.317 -3.830 -2.180 1.00 89.12 85 ALA A CA 1
ATOM 612 C C . ALA A 1 85 ? 7.792 -2.723 -3.137 1.00 89.12 85 ALA A C 1
ATOM 614 O O . ALA A 1 85 ? 7.927 -2.974 -4.335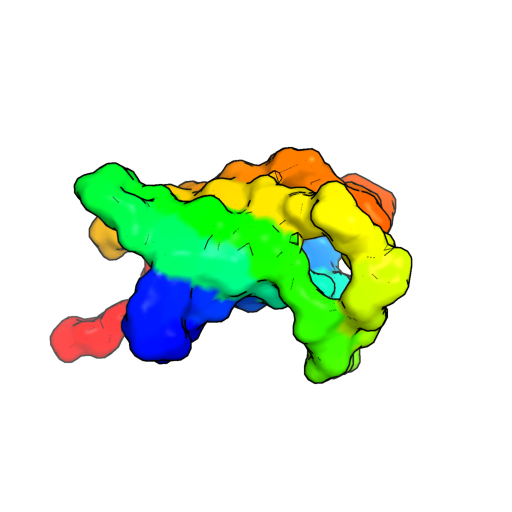 1.00 89.12 85 ALA A O 1
ATOM 615 N N . ALA A 1 86 ? 8.119 -1.534 -2.626 1.00 87.75 86 ALA A N 1
ATOM 616 C CA . ALA A 1 86 ? 8.610 -0.418 -3.432 1.00 87.75 86 ALA A CA 1
ATOM 617 C C . ALA A 1 86 ? 9.937 -0.755 -4.114 1.00 87.75 86 ALA A C 1
ATOM 619 O O . ALA A 1 86 ? 10.065 -0.609 -5.329 1.00 87.75 86 ALA A O 1
ATOM 620 N N . VAL A 1 87 ? 10.892 -1.321 -3.375 1.00 85.19 87 VAL A N 1
ATOM 621 C CA . VAL A 1 87 ? 12.177 -1.750 -3.946 1.00 85.19 87 VAL A CA 1
ATOM 622 C C . VAL A 1 87 ? 11.978 -2.797 -5.045 1.00 85.19 87 VAL A C 1
ATOM 624 O O . VAL A 1 87 ? 12.629 -2.725 -6.088 1.00 85.19 87 VAL A O 1
ATOM 627 N N . ARG A 1 88 ? 11.074 -3.762 -4.836 1.00 86.25 88 ARG A N 1
ATOM 628 C CA . ARG A 1 88 ? 10.844 -4.859 -5.783 1.00 86.25 88 ARG A CA 1
ATOM 629 C C . ARG A 1 88 ? 10.124 -4.416 -7.056 1.00 86.25 88 ARG A C 1
ATOM 631 O O . ARG A 1 88 ? 10.481 -4.894 -8.128 1.00 86.25 88 ARG A O 1
ATOM 638 N N . PHE A 1 89 ? 9.111 -3.560 -6.941 1.00 87.25 89 PHE A N 1
ATOM 639 C CA . PHE A 1 89 ? 8.191 -3.264 -8.046 1.00 87.25 89 PHE A CA 1
ATOM 640 C C . PHE A 1 89 ? 8.351 -1.863 -8.645 1.00 87.25 89 PHE A C 1
ATOM 642 O O . PHE A 1 89 ? 7.921 -1.649 -9.774 1.00 87.25 89 PHE A O 1
ATOM 649 N N . CYS A 1 90 ? 8.998 -0.938 -7.934 1.00 84.81 90 CYS A N 1
ATOM 650 C CA . CYS A 1 90 ? 9.298 0.412 -8.419 1.00 84.81 90 CYS A CA 1
ATOM 651 C C . CYS A 1 90 ? 10.797 0.644 -8.690 1.00 84.81 90 CYS A C 1
ATOM 653 O O . CYS A 1 90 ? 11.147 1.550 -9.442 1.00 84.81 90 CYS A O 1
ATOM 655 N N . GLY A 1 91 ? 11.684 -0.214 -8.166 1.00 76.69 91 GLY A N 1
ATOM 656 C CA . GLY A 1 91 ? 13.118 -0.211 -8.476 1.00 76.69 91 GLY A CA 1
ATOM 657 C C . GLY A 1 91 ? 13.960 0.820 -7.704 1.00 76.69 91 GLY A C 1
ATOM 658 O O . GLY A 1 91 ? 13.493 1.465 -6.775 1.00 76.69 91 GLY A O 1
ATOM 659 N N . MET A 1 92 ? 15.253 0.898 -8.064 1.00 62.69 92 MET A N 1
ATOM 660 C CA . MET A 1 92 ? 16.292 1.885 -7.680 1.00 62.69 92 MET A CA 1
ATOM 661 C C . MET A 1 92 ? 16.005 2.810 -6.475 1.00 62.69 92 MET A C 1
ATOM 663 O O . MET A 1 92 ? 15.917 4.028 -6.616 1.00 62.69 92 MET A O 1
ATOM 667 N N . GLY A 1 93 ? 15.947 2.246 -5.266 1.00 66.94 93 GLY A N 1
ATOM 668 C CA . GLY A 1 93 ? 15.857 3.037 -4.032 1.00 66.94 93 GLY A CA 1
ATOM 669 C C . GLY A 1 93 ? 14.500 3.703 -3.796 1.00 66.94 93 GLY A C 1
ATOM 670 O O . GLY A 1 93 ? 14.422 4.603 -2.964 1.00 66.94 93 GLY A O 1
ATOM 671 N N . SER A 1 94 ? 13.450 3.283 -4.512 1.00 76.69 94 SER A N 1
ATOM 672 C CA . SER A 1 94 ? 12.077 3.650 -4.185 1.00 76.69 94 SER A CA 1
ATOM 673 C C . SER A 1 94 ? 11.724 3.165 -2.789 1.00 76.69 94 SER A C 1
ATOM 675 O O . SER A 1 94 ? 11.936 2.004 -2.437 1.00 76.69 94 SER A O 1
ATOM 677 N N . ASP A 1 95 ? 11.158 4.086 -2.029 1.00 83.06 95 ASP A N 1
ATOM 678 C CA . ASP A 1 95 ? 10.774 3.901 -0.645 1.00 83.06 95 ASP A CA 1
ATOM 679 C C . ASP A 1 95 ? 9.418 4.579 -0.427 1.00 83.06 95 ASP A C 1
ATOM 681 O O . ASP A 1 95 ? 9.168 5.680 -0.935 1.00 83.06 95 ASP A O 1
ATOM 685 N N . ILE A 1 96 ? 8.536 3.887 0.287 1.00 86.50 96 ILE A N 1
ATOM 686 C CA . ILE A 1 96 ? 7.212 4.370 0.692 1.00 86.50 96 ILE A CA 1
ATOM 687 C C . ILE A 1 96 ? 7.034 4.308 2.216 1.00 86.50 96 ILE A C 1
ATOM 689 O O . ILE A 1 96 ? 5.943 4.590 2.712 1.00 86.50 96 ILE A O 1
ATOM 693 N N . ASP A 1 97 ? 8.074 3.937 2.969 1.00 89.62 97 ASP A N 1
ATOM 694 C CA . ASP A 1 97 ? 8.066 4.004 4.421 1.00 89.62 97 ASP A CA 1
ATOM 695 C C . ASP A 1 97 ? 7.930 5.456 4.893 1.00 89.62 97 ASP A C 1
ATOM 697 O O . ASP A 1 97 ? 8.520 6.397 4.354 1.00 89.62 97 ASP A O 1
ATOM 701 N N . GLY A 1 98 ? 7.160 5.646 5.963 1.00 89.56 98 GLY A N 1
ATOM 702 C CA . GLY A 1 98 ? 7.092 6.924 6.660 1.00 89.56 98 GLY A CA 1
ATOM 703 C C . GLY A 1 98 ? 5.685 7.381 7.005 1.00 89.56 98 GLY A C 1
ATOM 704 O O . GLY A 1 98 ? 4.724 6.614 7.032 1.00 89.56 98 GLY A O 1
ATOM 705 N N . PHE A 1 99 ? 5.579 8.665 7.344 1.00 89.25 99 PHE A N 1
ATOM 706 C CA . PHE A 1 99 ? 4.334 9.275 7.792 1.00 89.25 99 PHE A CA 1
ATOM 707 C C . PHE A 1 99 ? 3.688 10.108 6.687 1.00 89.25 99 PHE A C 1
ATOM 709 O O . PHE A 1 99 ? 4.255 11.101 6.224 1.00 89.25 99 PHE A O 1
ATOM 716 N N . TYR A 1 100 ? 2.458 9.751 6.331 1.00 88.25 100 TYR A N 1
ATOM 717 C CA . TYR A 1 100 ? 1.637 10.481 5.376 1.00 88.25 100 TYR A CA 1
ATOM 718 C C . TYR A 1 100 ? 0.576 11.274 6.134 1.00 88.25 100 TYR A C 1
ATOM 720 O O . TYR A 1 100 ? -0.321 10.712 6.768 1.00 88.25 100 TYR A O 1
ATOM 728 N N . ARG A 1 101 ? 0.673 12.604 6.061 1.00 86.31 101 ARG A N 1
ATOM 729 C CA . ARG A 1 101 ? -0.327 13.507 6.639 1.00 86.31 101 ARG A CA 1
ATOM 730 C C . ARG A 1 101 ? -1.635 13.418 5.872 1.00 86.31 101 ARG A C 1
ATOM 732 O O . ARG A 1 101 ? -1.643 13.374 4.643 1.00 86.31 101 ARG A O 1
ATOM 739 N N . ARG A 1 102 ? -2.745 13.487 6.602 1.00 82.50 102 ARG A N 1
ATOM 740 C CA . ARG A 1 102 ? -4.069 13.630 6.000 1.00 82.50 102 ARG A CA 1
ATOM 741 C C . ARG A 1 102 ? -4.172 15.017 5.352 1.00 82.50 102 ARG A C 1
ATOM 743 O O . ARG A 1 102 ? -4.143 16.024 6.048 1.00 82.50 102 ARG A O 1
ATOM 750 N N . THR A 1 103 ? -4.282 15.083 4.026 1.00 74.88 103 THR A N 1
ATOM 751 C CA . THR A 1 103 ? -4.414 16.351 3.275 1.00 74.88 103 THR A CA 1
ATOM 752 C C . THR A 1 103 ? -5.868 16.775 3.040 1.00 74.88 103 THR A C 1
ATOM 754 O O . THR A 1 103 ? -6.121 17.763 2.356 1.00 74.88 103 THR A O 1
ATOM 757 N N . GLY A 1 104 ? -6.828 16.0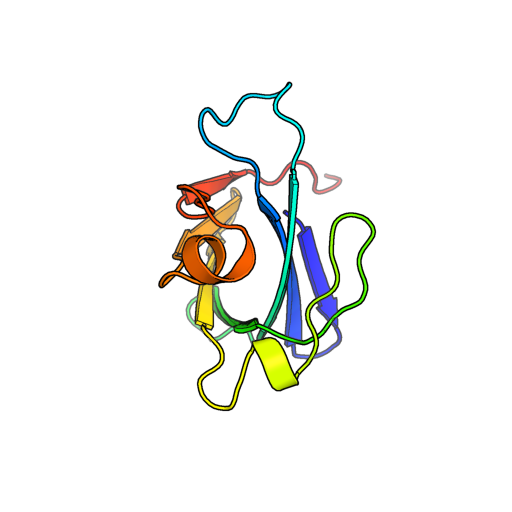84 3.663 1.00 56.66 104 GLY A N 1
ATOM 758 C CA . GLY A 1 104 ? -8.227 16.491 3.705 1.00 56.66 104 GLY A CA 1
ATOM 759 C C . GLY A 1 104 ? -9.086 15.556 4.555 1.00 56.66 104 GLY A C 1
ATOM 760 O O . GLY A 1 104 ? -9.199 14.368 4.270 1.00 56.66 104 GLY A O 1
ATOM 761 N N . ALA A 1 105 ? -9.715 16.105 5.588 1.00 39.88 105 ALA A N 1
ATOM 762 C CA . ALA A 1 105 ? -11.105 15.803 5.903 1.00 39.88 105 ALA A CA 1
ATOM 763 C C . ALA A 1 105 ? -11.846 17.145 5.766 1.00 39.88 105 ALA A C 1
ATOM 765 O O . ALA A 1 105 ? -11.289 18.157 6.205 1.00 39.88 105 ALA A O 1
ATOM 766 N N . PRO A 1 106 ? -13.038 17.217 5.149 1.00 39.94 106 PRO A N 1
ATOM 767 C CA . PRO A 1 106 ? -13.893 18.366 5.390 1.00 39.94 106 PRO A CA 1
ATOM 768 C C . PRO A 1 106 ? -14.160 18.410 6.899 1.00 39.94 106 PRO A C 1
ATOM 770 O O . PRO A 1 106 ? -14.476 17.377 7.495 1.00 39.94 106 PRO A O 1
ATOM 773 N N . GLY A 1 107 ? -13.937 19.576 7.505 1.00 35.59 107 GLY A N 1
ATOM 774 C CA . GLY A 1 107 ? -14.473 19.871 8.833 1.00 35.59 107 GLY A CA 1
ATOM 775 C C . GLY A 1 107 ? -15.995 19.907 8.827 1.00 35.59 107 GLY A C 1
ATOM 776 O O . GLY A 1 107 ? -16.584 19.994 7.723 1.00 35.59 107 GLY A O 1
#

Radius of gyration: 13.49 Å; chains: 1; bounding box: 33×36×32 Å

Foldseek 3Di:
DDWDDDDQKTKDKDQWFAPPDDPPTHRLDMWIWMAGQDPQQKGFTFTDFDDDPRDGDDPVLCPPVTWTWIWRDDPFFIAIDGPCPCCSGVHDRIDDGDTDGDPDDDD

Secondary structure (DSSP, 8-state):
-EEEEETTEEEEEEEE-PSS--TTPPP-EEEEEEEEB-TTSEEEEEE--EE-SS-EE-HHHH-SS--EEEEEE-SSEEEEEESSHHHHHH-TT----EEEE------

Sequence (107 aa):
MTLDREGEVWRVTFRAGGVPNGPATAADCELQAVGSQDSEDVIAARLVPFEGELNTIAAGDIGADAPVIQVRVGPEGVFVHDSGAAVRFCGMGSDIDGFYRRTGAPG

pLDDT: mean 84.34, std 15.72, range [35.59, 97.38]